Protein AF-A0A957NJG5-F1 (afdb_monomer_lite)

Sequence (123 aa):
MSKPHLAGGIPVSATLDVLPSHPTVEDAITIVVGGIWSDSCVPYELATNRTEEMVLLSLITPPADVVCSQAYTPWSLKAELGKLSTGVYLIKVQGGLTMSKTLTVSTHLIYLPTVSNERSITE

Structure (mmCIF, N/CA/C/O backbone):
data_AF-A0A957NJG5-F1
#
_entry.id   AF-A0A957NJG5-F1
#
loop_
_atom_site.group_PDB
_atom_site.id
_atom_site.type_symbol
_atom_site.label_atom_id
_atom_site.label_alt_id
_atom_site.label_comp_id
_atom_site.label_asym_id
_atom_site.label_entity_id
_atom_site.label_seq_id
_atom_site.pdbx_PDB_ins_code
_atom_site.Cartn_x
_atom_site.Cartn_y
_atom_site.Cartn_z
_atom_site.occupancy
_atom_site.B_iso_or_equiv
_atom_site.auth_seq_id
_atom_site.auth_comp_id
_atom_site.auth_asym_id
_atom_site.auth_atom_id
_atom_site.pdbx_PDB_model_num
ATOM 1 N N . MET A 1 1 ? 28.455 1.069 -24.715 1.00 35.38 1 MET A N 1
ATOM 2 C CA . MET A 1 1 ? 28.557 0.624 -23.308 1.00 35.38 1 MET A CA 1
ATOM 3 C C . MET A 1 1 ? 27.299 1.082 -22.591 1.00 35.38 1 MET A C 1
ATOM 5 O O . MET A 1 1 ? 27.179 2.263 -22.294 1.00 35.38 1 MET A O 1
ATOM 9 N N . SER A 1 2 ? 26.321 0.192 -22.427 1.00 41.25 2 SER A N 1
ATOM 10 C CA . SER A 1 2 ? 25.051 0.518 -21.770 1.00 41.25 2 SER A CA 1
ATOM 11 C C . SER A 1 2 ? 25.259 0.486 -20.261 1.00 41.25 2 SER A C 1
ATOM 13 O O . SER A 1 2 ? 25.716 -0.515 -19.716 1.00 41.25 2 SER A O 1
ATOM 15 N N . LYS A 1 3 ? 24.996 1.613 -19.601 1.00 45.44 3 LYS A N 1
ATOM 16 C CA . LYS A 1 3 ? 25.085 1.759 -18.147 1.00 45.44 3 LYS A CA 1
ATOM 17 C C . LYS A 1 3 ? 24.103 0.760 -17.508 1.00 45.44 3 LYS A C 1
ATOM 19 O O . LYS A 1 3 ? 22.949 0.755 -17.941 1.00 45.44 3 LYS A O 1
ATOM 24 N N . PRO A 1 4 ? 24.514 -0.083 -16.544 1.00 44.06 4 PRO A N 1
ATOM 25 C CA . PRO A 1 4 ? 23.569 -0.953 -15.856 1.00 44.06 4 PRO A CA 1
ATOM 26 C C . PRO A 1 4 ? 22.543 -0.055 -15.160 1.00 44.06 4 PRO A C 1
ATOM 28 O O . PRO A 1 4 ? 22.906 0.832 -14.384 1.00 44.06 4 PRO A O 1
ATOM 31 N N . HIS A 1 5 ? 21.277 -0.209 -15.539 1.00 45.91 5 HIS A N 1
ATOM 32 C CA . HIS A 1 5 ? 20.169 0.474 -14.892 1.00 45.91 5 HIS A CA 1
ATOM 33 C C . HIS A 1 5 ? 20.073 -0.105 -13.479 1.00 45.91 5 HIS A C 1
ATOM 35 O O . HIS A 1 5 ? 19.933 -1.312 -13.316 1.00 45.91 5 HIS A O 1
ATOM 41 N N . LEU A 1 6 ? 20.250 0.738 -12.464 1.00 46.44 6 LEU A N 1
ATOM 42 C CA . LEU A 1 6 ? 20.046 0.355 -11.070 1.00 46.44 6 LEU A CA 1
ATOM 43 C C . LEU A 1 6 ? 18.583 -0.093 -10.939 1.00 46.44 6 LEU A C 1
ATOM 45 O O . LEU A 1 6 ? 17.702 0.701 -11.256 1.00 46.44 6 LEU A O 1
ATOM 49 N N . ALA A 1 7 ? 18.317 -1.345 -10.551 1.00 51.59 7 ALA A N 1
ATOM 50 C CA . ALA A 1 7 ? 16.933 -1.783 -10.367 1.00 51.59 7 ALA A CA 1
ATOM 51 C C . ALA A 1 7 ? 16.248 -1.083 -9.195 1.00 51.59 7 ALA A C 1
ATOM 53 O O . ALA A 1 7 ? 16.877 -0.501 -8.307 1.00 51.59 7 ALA A O 1
ATOM 54 N N . GLY A 1 8 ? 14.924 -1.191 -9.238 1.00 57.81 8 GLY A N 1
ATOM 55 C CA . GLY A 1 8 ? 13.992 -0.196 -8.746 1.00 57.81 8 GLY A CA 1
ATOM 56 C C . GLY A 1 8 ? 13.512 0.579 -9.962 1.00 57.81 8 GLY A C 1
ATOM 57 O O . GLY A 1 8 ? 14.019 1.661 -10.234 1.00 57.81 8 GLY A O 1
ATOM 58 N N . GLY A 1 9 ? 12.613 -0.023 -10.745 1.00 67.25 9 GLY A N 1
ATOM 59 C CA . GLY A 1 9 ? 12.054 0.644 -11.913 1.00 67.25 9 GLY A CA 1
ATOM 60 C C . GLY A 1 9 ? 11.518 2.030 -11.561 1.00 67.25 9 GLY A C 1
ATOM 61 O O . GLY A 1 9 ? 11.098 2.297 -10.430 1.00 67.25 9 GLY A O 1
ATOM 62 N N . ILE A 1 10 ? 11.634 2.960 -12.502 1.00 80.50 10 ILE A N 1
ATOM 63 C CA . ILE A 1 10 ? 11.453 4.376 -12.173 1.00 80.50 10 ILE A CA 1
ATOM 64 C C . ILE A 1 10 ? 9.952 4.697 -12.178 1.00 80.50 10 ILE A C 1
ATOM 66 O O . ILE A 1 10 ? 9.304 4.581 -13.225 1.00 80.50 10 ILE A O 1
ATOM 70 N N . PRO A 1 11 ? 9.369 5.123 -11.042 1.00 86.62 11 PRO A N 1
ATOM 71 C CA . PRO A 1 11 ? 7.960 5.479 -10.980 1.00 86.62 11 PRO A CA 1
ATOM 72 C C . PRO A 1 11 ? 7.682 6.746 -11.790 1.00 86.62 11 PRO A C 1
ATOM 74 O O . PRO A 1 11 ? 8.330 7.775 -11.615 1.00 86.62 11 PRO A O 1
ATOM 77 N N . VAL A 1 12 ? 6.673 6.676 -12.654 1.00 92.81 12 VAL A N 1
ATOM 78 C CA . VAL A 1 12 ? 6.184 7.801 -13.468 1.00 92.81 12 VAL A CA 1
ATOM 79 C C . VAL A 1 12 ? 4.949 8.410 -12.820 1.00 92.81 12 VAL A C 1
ATOM 81 O O . VAL A 1 12 ? 4.810 9.626 -12.727 1.00 92.81 12 VAL A O 1
ATOM 84 N N . SER A 1 13 ? 4.045 7.551 -12.355 1.00 93.56 13 SER A N 1
ATOM 85 C CA . SER A 1 13 ? 2.868 7.930 -11.579 1.00 93.56 13 SER A CA 1
ATOM 86 C C . SER A 1 13 ? 2.549 6.841 -10.567 1.00 93.56 13 SER A C 1
ATOM 88 O O . SER A 1 13 ? 2.917 5.678 -10.761 1.00 93.56 13 SER A O 1
ATOM 90 N N . ALA A 1 14 ? 1.871 7.222 -9.489 1.00 94.00 14 ALA A N 1
ATOM 91 C CA . ALA A 1 14 ? 1.427 6.295 -8.467 1.00 94.00 14 ALA A CA 1
ATOM 92 C C . ALA A 1 14 ? 0.131 6.767 -7.803 1.00 94.00 14 ALA A C 1
ATOM 94 O O . ALA A 1 14 ? -0.175 7.959 -7.759 1.00 94.00 14 ALA A O 1
ATOM 95 N N . THR A 1 15 ? -0.625 5.803 -7.298 1.00 96.31 15 THR A N 1
ATOM 96 C CA . THR A 1 15 ? -1.943 5.941 -6.681 1.00 96.31 15 THR A CA 1
ATOM 97 C C . THR A 1 15 ? -1.975 5.114 -5.402 1.00 96.31 15 THR A C 1
ATOM 99 O O . THR A 1 15 ? -1.337 4.061 -5.318 1.00 96.31 15 THR A O 1
ATOM 102 N N . LEU A 1 16 ? -2.682 5.626 -4.396 1.00 96.44 16 LEU A N 1
ATOM 103 C CA . LEU A 1 16 ? -2.858 4.991 -3.094 1.00 96.44 16 LEU A CA 1
ATOM 104 C C . LEU A 1 16 ? -4.319 5.135 -2.667 1.00 96.44 16 LEU A C 1
ATOM 106 O O . LEU A 1 16 ? -4.761 6.200 -2.210 1.00 96.44 16 LEU A O 1
ATOM 110 N N . ASP A 1 17 ? -5.048 4.036 -2.784 1.00 96.69 17 ASP A N 1
ATOM 111 C CA . ASP A 1 17 ? -6.467 3.951 -2.477 1.00 96.69 17 ASP A CA 1
ATOM 112 C C . ASP A 1 17 ? -6.722 3.058 -1.271 1.00 96.69 17 ASP A C 1
ATOM 114 O O . ASP A 1 17 ? -5.989 2.110 -0.996 1.00 96.69 17 ASP A O 1
ATOM 118 N N . VAL A 1 18 ? -7.768 3.407 -0.526 1.00 95.75 18 VAL A N 1
ATOM 119 C CA . VAL A 1 18 ? -8.203 2.684 0.669 1.00 95.75 18 VAL A CA 1
ATOM 120 C C . VAL A 1 18 ? -9.656 2.308 0.466 1.00 95.75 18 VAL A C 1
ATOM 122 O O . VAL A 1 18 ? -10.460 3.162 0.086 1.00 95.75 18 VAL A O 1
ATOM 125 N N . LEU A 1 19 ? -9.970 1.038 0.690 1.00 95.94 19 LEU A N 1
ATOM 126 C CA . LEU A 1 19 ? -11.301 0.475 0.537 1.00 95.94 19 LEU A CA 1
ATOM 127 C C . LE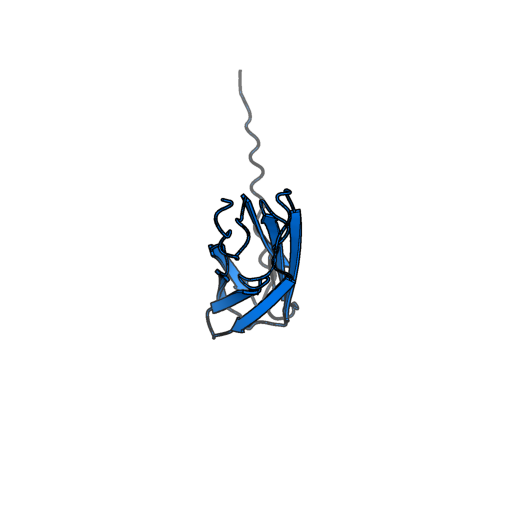U A 1 19 ? -11.747 -0.144 1.873 1.00 95.94 19 LEU A C 1
ATOM 129 O O . LEU A 1 19 ? -11.003 -0.959 2.413 1.00 95.94 19 LEU A O 1
ATOM 133 N N . PRO A 1 20 ? -12.934 0.213 2.395 1.00 94.38 20 PRO A N 1
ATOM 134 C CA . PRO A 1 20 ? -13.775 1.322 1.931 1.00 94.38 20 PRO A CA 1
ATOM 135 C C . PRO A 1 20 ? -13.092 2.687 2.155 1.00 94.38 20 PRO A C 1
ATOM 137 O O . PRO A 1 20 ? -12.164 2.809 2.952 1.00 94.38 20 PRO A O 1
ATOM 140 N N . SER A 1 21 ? -13.549 3.730 1.453 1.00 91.25 21 SER A N 1
ATOM 141 C CA . SER A 1 21 ? -12.960 5.080 1.543 1.00 91.25 21 SER A CA 1
ATOM 142 C C . SER A 1 21 ? -13.139 5.735 2.918 1.00 91.25 21 SER A C 1
ATOM 144 O O . SER A 1 21 ? -12.349 6.600 3.297 1.00 91.25 21 SER A O 1
ATOM 146 N N . HIS A 1 22 ? -14.162 5.309 3.662 1.00 91.56 22 HIS A N 1
ATOM 147 C CA . HIS A 1 22 ? -14.472 5.744 5.024 1.00 91.56 22 HIS A CA 1
ATOM 148 C C . HIS A 1 22 ? -14.711 4.518 5.914 1.00 91.56 22 HIS A C 1
ATOM 150 O O . HIS A 1 22 ? -15.865 4.186 6.187 1.00 91.56 22 HIS A O 1
ATOM 156 N N . PRO A 1 23 ? -13.649 3.803 6.321 1.00 93.50 23 PRO A N 1
ATOM 157 C CA . PRO A 1 23 ? -13.808 2.572 7.069 1.00 93.50 23 PRO A CA 1
ATOM 158 C C . PRO A 1 23 ? -14.248 2.817 8.504 1.00 93.50 23 PRO A C 1
ATOM 160 O O . PRO A 1 23 ? -13.804 3.737 9.205 1.00 93.50 23 PRO A O 1
ATOM 163 N N . THR A 1 24 ? -15.103 1.913 8.944 1.00 94.62 24 THR A N 1
ATOM 164 C CA . THR A 1 24 ? -15.475 1.728 10.330 1.00 94.62 24 THR A CA 1
ATOM 165 C C . THR A 1 24 ? -14.666 0.597 10.960 1.00 94.62 24 THR A C 1
ATOM 167 O O . THR A 1 24 ? -13.982 -0.163 10.275 1.00 94.62 24 THR A O 1
ATOM 170 N N . VAL A 1 25 ? -14.757 0.458 12.281 1.00 94.81 25 VAL A N 1
ATOM 171 C CA . VAL A 1 25 ? -14.133 -0.653 13.024 1.00 94.81 25 VAL A CA 1
ATOM 172 C C . VAL A 1 25 ? -14.641 -2.035 12.597 1.00 94.81 25 VAL A C 1
ATOM 174 O O . VAL A 1 25 ? -13.976 -3.037 12.858 1.00 94.81 25 VAL A O 1
ATOM 177 N N . GLU A 1 26 ? -15.795 -2.104 11.927 1.00 94.56 26 GLU A N 1
ATOM 178 C CA . GLU A 1 26 ? -16.356 -3.355 11.419 1.00 94.56 26 GLU A CA 1
ATOM 179 C C . GLU A 1 26 ? -15.909 -3.701 10.000 1.00 94.56 26 GLU A C 1
ATOM 181 O O . GLU A 1 26 ? -16.075 -4.848 9.576 1.00 94.56 26 GLU A O 1
ATOM 186 N N . ASP A 1 27 ? -15.304 -2.751 9.289 1.00 95.44 27 ASP A N 1
ATOM 187 C CA . ASP A 1 27 ? -14.895 -2.939 7.906 1.00 95.44 27 ASP A CA 1
ATOM 188 C C . ASP A 1 27 ? -13.531 -3.626 7.818 1.00 95.44 27 ASP A C 1
ATOM 190 O O . ASP A 1 27 ? -12.570 -3.273 8.506 1.00 95.44 27 ASP A O 1
ATOM 194 N N . ALA A 1 28 ? -13.431 -4.610 6.924 1.00 96.00 28 ALA A N 1
ATOM 195 C CA . ALA A 1 28 ? -12.136 -5.097 6.474 1.00 96.00 28 ALA A CA 1
ATOM 196 C C . ALA A 1 28 ? -11.544 -4.066 5.507 1.00 96.00 28 ALA A C 1
ATOM 198 O O . ALA A 1 28 ? -12.170 -3.716 4.507 1.00 96.00 28 ALA A O 1
ATOM 199 N N . ILE A 1 29 ? -10.351 -3.571 5.829 1.00 96.12 29 ILE A N 1
ATOM 200 C CA . ILE A 1 29 ? -9.686 -2.522 5.067 1.00 96.12 29 ILE A CA 1
ATOM 201 C C . ILE A 1 29 ? -8.710 -3.150 4.078 1.00 96.12 29 ILE A C 1
ATOM 203 O O . ILE A 1 29 ? -7.798 -3.882 4.472 1.00 96.12 29 ILE A O 1
ATOM 207 N N . THR A 1 30 ? -8.856 -2.795 2.808 1.00 97.19 30 THR A N 1
ATOM 208 C CA . THR A 1 30 ? -7.929 -3.145 1.732 1.00 97.19 30 THR A CA 1
ATOM 209 C C . THR A 1 30 ? -7.237 -1.882 1.240 1.00 97.19 30 THR A C 1
ATOM 211 O O . THR A 1 30 ? -7.882 -0.867 0.967 1.00 97.19 30 THR A O 1
ATOM 214 N N . ILE A 1 31 ? -5.919 -1.939 1.080 1.00 97.00 31 ILE A N 1
ATOM 215 C CA . ILE A 1 31 ? -5.149 -0.900 0.399 1.00 97.00 31 ILE A CA 1
ATOM 216 C C . ILE A 1 31 ? -4.873 -1.346 -1.026 1.00 97.00 31 ILE A C 1
ATOM 218 O O . ILE A 1 31 ? -4.462 -2.484 -1.255 1.00 97.00 31 ILE A O 1
ATOM 222 N N . VAL A 1 32 ? -5.053 -0.437 -1.976 1.00 97.44 32 VAL A N 1
ATOM 223 C CA . VAL A 1 32 ? -4.658 -0.632 -3.368 1.00 97.44 32 VAL A CA 1
ATOM 224 C C . VAL A 1 32 ? -3.577 0.386 -3.695 1.00 97.44 32 VAL A C 1
ATOM 226 O O . VAL A 1 32 ? -3.781 1.591 -3.551 1.00 97.44 32 VAL A O 1
ATOM 229 N N . VAL A 1 33 ? -2.418 -0.103 -4.122 1.00 96.94 33 VAL A N 1
ATOM 230 C CA . VAL A 1 33 ? -1.318 0.733 -4.605 1.00 96.94 33 VAL A CA 1
ATOM 231 C C . VAL A 1 33 ? -1.077 0.376 -6.058 1.00 96.94 33 VAL A C 1
ATOM 233 O O . VAL A 1 33 ? -0.983 -0.800 -6.402 1.00 96.94 33 VAL A O 1
ATOM 236 N N . GLY A 1 34 ? -0.984 1.368 -6.925 1.00 96.31 34 GLY A N 1
ATOM 237 C CA . GLY A 1 34 ? -0.737 1.123 -8.340 1.00 96.31 34 GLY A CA 1
ATOM 2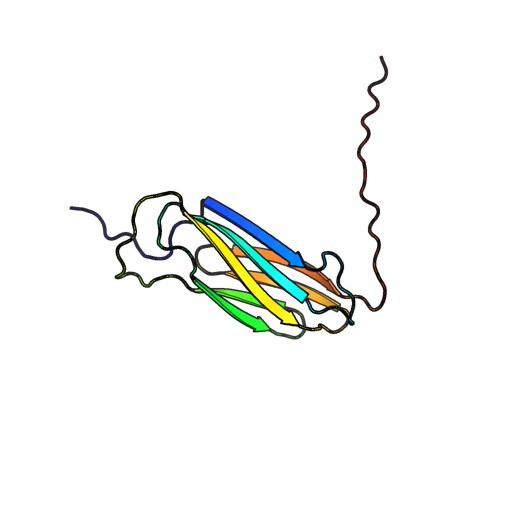38 C C . GLY A 1 34 ? -0.192 2.344 -9.040 1.00 96.31 34 GLY A C 1
ATOM 239 O O . GLY A 1 34 ? -0.043 3.402 -8.431 1.00 96.31 34 GLY A O 1
ATOM 240 N N . GLY A 1 35 ? 0.096 2.218 -10.324 1.00 95.62 35 GLY A N 1
ATOM 241 C CA . GLY A 1 35 ? 0.642 3.317 -11.102 1.00 95.62 35 GLY A CA 1
ATOM 242 C C . GLY A 1 35 ? 1.273 2.852 -12.398 1.00 95.62 35 GLY A C 1
ATOM 243 O O . GLY A 1 35 ? 0.911 1.812 -12.945 1.00 95.62 35 GLY A O 1
ATOM 244 N N . ILE A 1 36 ? 2.228 3.643 -12.882 1.00 95.75 36 ILE A N 1
ATOM 245 C CA . ILE A 1 36 ? 2.983 3.374 -14.107 1.00 95.75 36 ILE A CA 1
ATOM 246 C C . ILE A 1 36 ? 4.463 3.566 -13.806 1.00 95.75 36 ILE A C 1
ATOM 248 O O . ILE A 1 36 ? 4.843 4.599 -13.247 1.00 95.75 36 ILE A O 1
ATOM 252 N N . TRP A 1 37 ? 5.295 2.596 -14.179 1.00 94.38 37 TRP A N 1
ATOM 253 C CA . TRP A 1 37 ? 6.758 2.725 -14.183 1.00 94.38 37 TRP A CA 1
ATOM 254 C C . TRP A 1 37 ? 7.272 2.888 -15.608 1.00 94.38 37 TRP A C 1
ATOM 256 O O . TRP A 1 37 ? 6.580 2.519 -16.553 1.00 94.38 37 TRP A O 1
ATOM 266 N N . SER A 1 38 ? 8.461 3.464 -15.786 1.00 92.38 38 SER A N 1
ATOM 267 C CA . SER A 1 38 ? 9.057 3.673 -17.118 1.00 92.38 38 SER A CA 1
ATOM 268 C C . SER A 1 38 ? 9.664 2.411 -17.740 1.00 92.38 38 SER A C 1
ATOM 270 O O . SER A 1 38 ? 10.183 2.458 -18.854 1.00 92.38 38 SER A O 1
ATOM 272 N N . ASP A 1 39 ? 9.638 1.302 -17.010 1.00 91.88 39 ASP A N 1
ATOM 273 C CA . ASP A 1 39 ? 10.210 0.017 -17.389 1.00 91.88 39 ASP A CA 1
ATOM 274 C C . ASP A 1 39 ? 9.372 -1.140 -16.819 1.00 91.88 39 ASP A C 1
ATOM 276 O O . ASP A 1 39 ? 8.413 -0.933 -16.072 1.00 91.88 39 ASP A O 1
ATOM 280 N N . SER A 1 40 ? 9.737 -2.371 -17.184 1.00 91.19 40 SER A N 1
ATOM 281 C CA . SER A 1 40 ? 9.040 -3.583 -16.739 1.00 91.19 40 SER A CA 1
ATOM 282 C C . SER A 1 40 ? 9.443 -4.083 -15.351 1.00 91.19 40 SER A C 1
ATOM 284 O O . SER A 1 40 ? 8.934 -5.119 -14.930 1.00 91.19 40 SER A O 1
ATOM 286 N N . CYS A 1 41 ? 10.344 -3.407 -14.632 1.00 91.56 41 CYS A N 1
ATOM 287 C CA . CYS A 1 41 ? 10.796 -3.818 -13.297 1.00 91.56 41 CYS A CA 1
ATOM 288 C C . CYS A 1 41 ? 9.760 -3.477 -12.214 1.00 91.56 41 CYS A C 1
ATOM 290 O O . CYS A 1 41 ? 10.138 -3.151 -11.098 1.00 91.56 41 CYS A O 1
ATOM 292 N N . VAL A 1 42 ? 8.463 -3.528 -12.524 1.00 93.25 42 VAL A N 1
ATOM 293 C CA . VAL A 1 42 ? 7.378 -3.104 -11.629 1.00 93.25 42 VAL A CA 1
ATOM 294 C C . VAL A 1 42 ? 7.359 -3.867 -10.300 1.00 93.25 42 VAL A C 1
ATOM 296 O O . VAL A 1 42 ? 7.830 -5.008 -10.237 1.00 93.25 42 VAL A O 1
ATOM 299 N N . PRO A 1 43 ? 6.789 -3.281 -9.231 1.00 93.94 43 PRO A N 1
ATOM 300 C CA . PRO A 1 43 ? 6.571 -3.996 -7.986 1.00 93.94 43 PRO A CA 1
ATOM 301 C C . PRO A 1 43 ? 5.704 -5.233 -8.217 1.00 93.94 43 PRO A C 1
ATOM 303 O O . PRO A 1 43 ? 4.684 -5.156 -8.905 1.00 93.94 43 PRO A O 1
ATOM 306 N N . TYR A 1 44 ? 6.083 -6.352 -7.607 1.00 93.38 44 TYR A N 1
ATOM 307 C CA . TYR A 1 44 ? 5.325 -7.606 -7.682 1.00 93.38 44 TYR A CA 1
ATOM 308 C C . TYR A 1 44 ? 4.717 -8.023 -6.339 1.00 93.38 44 TYR A C 1
ATOM 310 O O . TYR A 1 44 ? 3.834 -8.876 -6.310 1.00 93.38 44 TYR A O 1
ATOM 318 N N . GLU A 1 45 ? 5.153 -7.418 -5.233 1.00 94.38 45 GLU A N 1
ATOM 319 C CA . GLU A 1 45 ? 4.657 -7.728 -3.894 1.00 94.38 45 GLU A CA 1
ATOM 320 C C . GLU A 1 45 ? 4.629 -6.478 -2.998 1.00 94.38 45 GLU A C 1
ATOM 322 O O . GLU A 1 45 ? 5.417 -5.542 -3.166 1.00 94.38 45 GLU A O 1
ATOM 327 N N . LEU A 1 46 ? 3.687 -6.467 -2.050 1.00 94.88 46 LEU A N 1
ATOM 328 C CA . LEU A 1 46 ? 3.558 -5.469 -0.992 1.00 94.88 46 LEU A CA 1
ATOM 329 C C . LEU A 1 46 ? 3.831 -6.123 0.365 1.00 94.88 46 LEU A C 1
ATOM 331 O O . LEU A 1 46 ? 2.971 -6.810 0.917 1.00 94.88 46 LEU A O 1
ATOM 335 N N . ALA A 1 47 ? 4.997 -5.849 0.943 1.00 94.94 47 ALA A N 1
ATOM 336 C CA . ALA A 1 47 ? 5.276 -6.230 2.320 1.00 94.94 47 ALA A CA 1
ATOM 337 C C . ALA A 1 47 ? 4.621 -5.224 3.275 1.00 94.94 47 ALA A C 1
ATOM 339 O O . ALA A 1 47 ? 4.849 -4.016 3.174 1.00 94.94 47 ALA A O 1
ATOM 340 N N . THR A 1 48 ? 3.818 -5.717 4.216 1.00 95.38 48 THR A N 1
ATOM 341 C CA . THR A 1 48 ? 3.077 -4.874 5.163 1.00 95.38 48 THR A CA 1
ATOM 342 C C . THR A 1 48 ? 3.670 -4.988 6.560 1.00 95.38 48 THR A C 1
ATOM 344 O O . THR A 1 48 ? 3.850 -6.088 7.077 1.00 95.38 48 THR A O 1
ATOM 347 N N . ASN A 1 49 ? 3.939 -3.849 7.192 1.00 94.31 49 ASN A N 1
ATOM 348 C CA . ASN A 1 49 ? 4.326 -3.758 8.595 1.00 94.31 49 ASN A CA 1
ATOM 349 C C . ASN A 1 49 ? 3.426 -2.738 9.298 1.00 94.31 49 ASN A C 1
ATOM 351 O O . ASN A 1 49 ? 3.200 -1.644 8.784 1.00 94.31 49 ASN A O 1
ATOM 355 N N . ARG A 1 50 ? 2.884 -3.098 10.458 1.00 91.25 50 ARG A N 1
ATOM 356 C CA . ARG A 1 50 ? 1.867 -2.316 11.161 1.00 91.25 50 ARG A CA 1
ATOM 357 C C . ARG A 1 50 ? 2.321 -1.996 12.580 1.00 91.25 50 ARG A C 1
ATOM 359 O O . ARG A 1 50 ? 2.757 -2.880 13.311 1.00 91.25 50 ARG A O 1
ATOM 366 N N . THR A 1 51 ? 2.132 -0.743 12.970 1.00 89.19 51 THR A N 1
ATOM 367 C CA . THR A 1 51 ? 2.210 -0.262 14.353 1.00 89.19 51 THR A CA 1
ATOM 368 C C . THR A 1 51 ? 0.843 0.279 14.791 1.00 89.19 51 THR A C 1
ATOM 370 O O . THR A 1 51 ? -0.140 0.181 14.050 1.00 89.19 51 THR A O 1
ATOM 373 N N . GLU A 1 52 ? 0.749 0.825 16.005 1.00 85.56 52 GLU A N 1
ATOM 374 C CA . GLU A 1 52 ? -0.508 1.372 16.538 1.00 85.56 52 GLU A CA 1
ATOM 375 C C . GLU A 1 52 ? -1.037 2.575 15.742 1.00 85.56 52 GLU A C 1
ATOM 377 O O . GLU A 1 52 ? -2.248 2.733 15.634 1.00 85.56 52 GLU A O 1
ATOM 382 N N . GLU A 1 53 ? -0.155 3.371 15.128 1.00 91.19 53 GLU A N 1
ATOM 383 C CA . GLU A 1 53 ? -0.510 4.624 14.435 1.00 91.19 53 GLU A CA 1
ATOM 384 C C . GLU A 1 53 ? -0.054 4.659 12.965 1.00 91.19 53 GLU A C 1
ATOM 386 O O . GLU A 1 53 ? -0.356 5.600 12.228 1.00 91.19 53 GLU A O 1
ATOM 391 N N . MET A 1 54 ? 0.688 3.648 12.502 1.00 95.44 54 MET A N 1
ATOM 392 C CA . 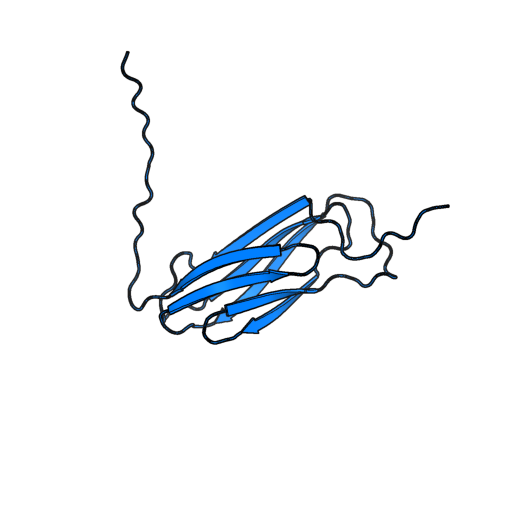MET A 1 54 ? 1.257 3.619 11.154 1.00 95.44 54 MET A CA 1
ATOM 393 C C . MET A 1 54 ? 1.079 2.255 10.496 1.00 95.44 54 MET A C 1
ATOM 395 O O . MET A 1 54 ? 1.267 1.207 11.112 1.00 95.44 54 MET A O 1
ATOM 399 N N . VAL A 1 55 ? 0.790 2.278 9.199 1.00 96.19 55 VAL A N 1
ATOM 400 C CA . VAL A 1 55 ? 0.890 1.105 8.331 1.00 96.19 55 VAL A CA 1
ATOM 401 C C . VAL A 1 55 ? 1.926 1.407 7.261 1.00 96.19 55 VAL A C 1
ATOM 403 O O . VAL A 1 55 ? 1.740 2.294 6.429 1.00 96.19 55 VAL A O 1
ATOM 406 N N . LEU A 1 56 ? 3.034 0.677 7.300 1.00 96.81 56 LEU A N 1
ATOM 407 C CA . LEU A 1 56 ? 4.111 0.760 6.331 1.00 96.81 56 LEU A CA 1
ATOM 408 C C . LEU A 1 56 ? 3.938 -0.327 5.269 1.00 96.81 56 LEU A C 1
ATOM 410 O O . LEU A 1 56 ? 3.958 -1.519 5.567 1.00 96.81 56 LEU A O 1
ATOM 414 N N . LEU A 1 57 ? 3.821 0.104 4.021 1.00 96.62 57 LEU A N 1
ATOM 415 C CA . LEU A 1 57 ? 3.730 -0.724 2.830 1.00 96.62 57 LEU A CA 1
ATOM 416 C C . LEU A 1 57 ? 5.037 -0.592 2.047 1.00 96.62 57 LEU A C 1
ATOM 418 O O . LEU A 1 57 ? 5.382 0.489 1.570 1.00 96.62 57 LEU A O 1
ATOM 422 N N . SER A 1 58 ? 5.789 -1.680 1.936 1.00 95.69 58 SER A N 1
ATOM 423 C CA . SER A 1 58 ? 7.043 -1.715 1.184 1.00 95.69 58 SER A CA 1
ATOM 424 C C . SER A 1 58 ? 6.827 -2.444 -0.135 1.00 95.69 58 SER A C 1
ATOM 426 O O . SER A 1 58 ? 6.472 -3.620 -0.149 1.00 95.69 58 SER A O 1
ATOM 428 N N . LEU A 1 59 ? 7.030 -1.726 -1.235 1.00 94.19 59 LEU A N 1
ATOM 429 C CA . LEU A 1 59 ? 7.020 -2.265 -2.586 1.00 94.19 59 LEU A CA 1
ATOM 430 C C . LEU A 1 59 ? 8.273 -3.108 -2.789 1.00 94.19 59 LEU A C 1
ATOM 432 O O . LEU A 1 59 ? 9.395 -2.614 -2.648 1.00 94.19 59 LEU A O 1
ATOM 436 N N . ILE A 1 60 ? 8.064 -4.374 -3.127 1.00 92.94 60 ILE A N 1
ATOM 437 C CA . ILE A 1 60 ? 9.133 -5.298 -3.478 1.00 92.94 60 ILE A CA 1
ATOM 438 C C . ILE A 1 60 ? 9.220 -5.365 -4.998 1.00 92.94 60 ILE A C 1
ATOM 440 O O . ILE A 1 60 ? 8.232 -5.618 -5.691 1.00 92.94 60 ILE A O 1
ATOM 444 N N . THR A 1 61 ? 10.419 -5.110 -5.505 1.00 90.62 61 THR A N 1
ATOM 445 C CA . THR A 1 61 ? 10.724 -5.009 -6.932 1.00 90.62 61 THR A CA 1
ATOM 446 C C . THR A 1 61 ? 11.743 -6.070 -7.315 1.00 90.62 61 THR A C 1
ATOM 448 O O . THR A 1 61 ? 12.435 -6.601 -6.437 1.00 90.62 61 THR A O 1
ATOM 451 N N . PRO A 1 62 ? 11.888 -6.388 -8.610 1.00 89.81 62 PRO A N 1
ATOM 452 C CA . PRO A 1 62 ? 12.971 -7.244 -9.062 1.00 89.81 62 PRO A CA 1
ATOM 453 C C . PRO A 1 62 ? 14.340 -6.688 -8.630 1.00 89.81 62 PRO A C 1
ATOM 455 O O . PRO A 1 62 ? 14.502 -5.465 -8.526 1.00 89.81 62 PRO A O 1
ATOM 458 N N . PRO A 1 63 ? 15.316 -7.567 -8.350 1.00 83.88 63 PRO A N 1
ATOM 459 C CA . PRO A 1 63 ? 16.658 -7.159 -7.956 1.00 83.88 63 PRO A CA 1
ATOM 460 C C . PRO A 1 63 ? 17.446 -6.521 -9.116 1.00 83.88 63 PRO A C 1
ATOM 462 O O . PRO A 1 63 ? 17.063 -6.604 -10.281 1.00 83.88 63 PRO A O 1
ATOM 465 N N . ALA A 1 64 ? 18.565 -5.867 -8.772 1.00 79.25 64 ALA A N 1
ATOM 466 C CA . ALA A 1 64 ? 19.431 -5.082 -9.673 1.00 79.25 64 ALA A CA 1
ATOM 467 C C . ALA A 1 64 ? 19.995 -5.833 -10.879 1.00 79.25 64 ALA A C 1
ATOM 469 O O . ALA A 1 64 ? 20.347 -5.210 -11.879 1.00 79.25 64 ALA A O 1
ATOM 470 N N . ASP A 1 65 ? 20.093 -7.148 -10.783 1.00 82.12 65 ASP A N 1
ATOM 471 C CA . ASP A 1 65 ? 20.616 -8.038 -11.810 1.00 82.12 65 ASP A CA 1
ATOM 472 C C . ASP A 1 65 ? 19.556 -8.485 -12.831 1.00 82.12 65 ASP A C 1
ATOM 474 O O . ASP A 1 65 ? 19.908 -9.073 -13.857 1.00 82.12 65 ASP A O 1
ATOM 478 N N . VAL A 1 66 ? 18.275 -8.169 -12.611 1.00 86.12 66 VAL A N 1
ATOM 479 C CA . VAL A 1 66 ? 17.210 -8.450 -13.580 1.00 86.12 66 VAL A CA 1
ATOM 480 C C . VAL A 1 66 ? 17.194 -7.386 -14.676 1.00 86.12 66 VAL A C 1
ATOM 482 O O . VAL A 1 66 ? 17.069 -6.189 -14.426 1.00 86.12 66 VAL A O 1
ATOM 485 N N . VAL A 1 67 ? 17.282 -7.836 -15.929 1.00 87.12 67 VAL A N 1
ATOM 486 C CA . VAL A 1 67 ? 17.153 -6.965 -17.101 1.00 87.12 67 VAL A CA 1
ATOM 487 C C . VAL A 1 67 ? 15.681 -6.648 -17.343 1.00 87.12 67 VAL A C 1
ATOM 489 O O . VAL A 1 67 ? 14.878 -7.549 -17.579 1.00 87.12 67 VAL A O 1
ATOM 492 N N . CYS A 1 68 ? 15.347 -5.360 -17.353 1.00 88.50 68 CYS A N 1
ATOM 493 C CA . CYS A 1 68 ? 13.996 -4.875 -17.611 1.00 88.50 68 CYS A CA 1
ATOM 494 C C . CYS A 1 68 ? 13.875 -4.180 -18.965 1.00 88.50 68 CYS A C 1
ATOM 496 O O . CYS A 1 68 ? 14.801 -3.515 -19.439 1.00 88.50 68 CYS A O 1
ATOM 498 N N . SER A 1 69 ? 12.720 -4.351 -19.606 1.00 90.38 69 SER A N 1
ATOM 499 C CA . SER A 1 69 ? 12.417 -3.679 -20.865 1.00 90.38 69 SER A CA 1
ATOM 500 C C . SER A 1 69 ? 12.118 -2.205 -20.616 1.00 90.38 69 SER A C 1
ATOM 502 O O . SER A 1 69 ? 11.454 -1.870 -19.636 1.00 90.38 69 SER A O 1
ATOM 504 N N . GLN A 1 70 ? 12.551 -1.337 -21.528 1.00 88.94 70 GLN A N 1
ATOM 505 C CA . GLN A 1 70 ? 12.251 0.096 -21.491 1.00 88.94 70 GLN A CA 1
ATOM 506 C C . GLN A 1 70 ? 10.863 0.359 -22.083 1.00 88.94 70 GLN A C 1
ATOM 508 O O . GLN A 1 70 ? 10.729 0.748 -23.243 1.00 88.94 70 GLN A O 1
ATOM 513 N N . ALA A 1 71 ? 9.828 0.083 -21.298 1.00 89.75 71 ALA A N 1
ATOM 514 C CA . ALA A 1 71 ? 8.440 0.285 -21.682 1.00 89.75 71 ALA A CA 1
ATOM 515 C C . ALA A 1 71 ? 7.619 0.745 -20.478 1.00 89.75 71 ALA A C 1
ATOM 517 O O . ALA A 1 71 ? 7.746 0.187 -19.387 1.00 89.75 71 ALA A O 1
ATOM 518 N N . TYR A 1 72 ? 6.742 1.727 -20.698 1.00 94.50 72 TYR A N 1
ATOM 519 C CA . TYR A 1 72 ? 5.800 2.169 -19.677 1.00 94.50 72 TYR A CA 1
ATOM 520 C C . TYR A 1 72 ? 4.903 1.008 -19.255 1.00 94.50 72 TYR A C 1
ATOM 522 O O . TYR A 1 72 ? 4.088 0.533 -20.047 1.00 94.50 72 TYR A O 1
ATOM 530 N N . THR A 1 73 ? 5.060 0.560 -18.013 1.00 95.25 73 THR A N 1
ATOM 531 C CA . THR A 1 73 ? 4.395 -0.641 -17.513 1.00 95.25 73 THR A CA 1
ATOM 532 C C . THR A 1 73 ? 3.447 -0.263 -16.377 1.00 95.25 73 THR A C 1
ATOM 534 O O . THR A 1 73 ? 3.902 0.219 -15.332 1.00 95.25 73 THR A O 1
ATOM 537 N N . PRO A 1 74 ? 2.126 -0.431 -16.566 1.00 96.44 74 PRO A N 1
ATOM 538 C CA . PRO A 1 74 ? 1.167 -0.256 -15.492 1.00 96.44 74 PRO A CA 1
ATOM 539 C C . PRO A 1 74 ? 1.271 -1.407 -14.488 1.00 96.44 74 PRO A C 1
ATOM 541 O O . PRO A 1 74 ? 1.551 -2.548 -14.857 1.00 96.44 74 PRO A O 1
ATOM 544 N N . TRP A 1 75 ? 1.007 -1.118 -13.219 1.00 95.19 75 TRP A N 1
ATOM 545 C CA . TRP A 1 75 ? 1.016 -2.110 -12.146 1.00 95.19 75 TRP A CA 1
ATOM 546 C C . TRP A 1 75 ? -0.029 -1.779 -11.082 1.00 95.19 75 TRP A C 1
ATOM 548 O O . TRP A 1 75 ? -0.438 -0.626 -10.920 1.00 95.19 75 TRP A O 1
ATOM 558 N N . SER A 1 76 ? -0.474 -2.803 -10.356 1.00 97.00 76 SER A N 1
ATOM 559 C CA . SER A 1 76 ? -1.394 -2.663 -9.231 1.00 97.00 76 SER A CA 1
ATOM 560 C C . SER A 1 76 ? -1.239 -3.843 -8.281 1.00 97.00 76 SER A C 1
ATOM 562 O O . SER A 1 76 ? -1.244 -4.996 -8.707 1.00 97.00 76 SER A O 1
ATOM 564 N N . LEU A 1 77 ? -1.107 -3.539 -6.996 1.00 97.44 77 LEU A N 1
ATOM 565 C CA . LEU A 1 77 ? -0.996 -4.496 -5.907 1.00 97.44 77 LEU A CA 1
ATOM 566 C C . LEU A 1 77 ? -2.017 -4.153 -4.823 1.00 97.44 77 LEU A C 1
ATOM 568 O O . LEU A 1 77 ? -2.396 -2.993 -4.636 1.00 97.44 77 LEU A O 1
ATOM 572 N N . LYS A 1 78 ? -2.451 -5.181 -4.095 1.00 97.44 78 LYS A N 1
ATOM 573 C CA . LYS A 1 78 ? -3.400 -5.057 -2.989 1.00 97.44 78 LYS A CA 1
ATOM 574 C C . LYS A 1 78 ? -2.780 -5.584 -1.705 1.00 97.44 78 LYS A C 1
ATOM 576 O O . LYS A 1 78 ? -2.064 -6.581 -1.740 1.00 97.44 78 LYS A O 1
ATOM 581 N N . ALA A 1 79 ? -3.082 -4.929 -0.593 1.00 95.81 79 ALA A N 1
ATOM 582 C CA . ALA A 1 79 ? -2.730 -5.387 0.743 1.00 95.81 79 ALA A CA 1
ATOM 583 C C . ALA A 1 79 ? -3.981 -5.386 1.626 1.00 95.81 79 ALA A C 1
ATOM 585 O O . ALA A 1 79 ? -4.615 -4.348 1.817 1.00 95.81 79 ALA A O 1
ATOM 586 N N . GLU A 1 80 ? -4.329 -6.551 2.166 1.00 96.12 80 GLU A N 1
ATOM 587 C CA . GLU A 1 80 ? -5.434 -6.699 3.111 1.00 96.12 80 GLU A CA 1
ATOM 588 C C . GLU A 1 80 ? -4.936 -6.351 4.519 1.00 96.12 80 GLU A C 1
ATOM 590 O O . GLU A 1 80 ? -4.117 -7.070 5.092 1.00 96.12 80 GLU A O 1
ATOM 595 N N . LEU A 1 81 ? -5.412 -5.239 5.083 1.00 93.56 81 LEU A N 1
ATOM 596 C CA . LEU A 1 81 ? -5.082 -4.826 6.454 1.00 93.56 81 LEU A CA 1
ATOM 597 C C . LEU A 1 81 ? -6.028 -5.437 7.493 1.00 93.56 81 LEU A C 1
ATOM 599 O O . LEU A 1 81 ? -5.714 -5.447 8.686 1.00 93.56 81 LEU A O 1
ATOM 603 N N . GLY A 1 82 ? -7.185 -5.929 7.042 1.00 94.25 82 GLY A N 1
ATOM 604 C CA . GLY A 1 82 ? -8.252 -6.415 7.908 1.00 94.25 82 GLY A CA 1
ATOM 605 C C . GLY A 1 82 ? -8.898 -5.280 8.702 1.00 94.25 82 GLY A C 1
ATOM 606 O O . GLY A 1 82 ? -8.922 -4.132 8.260 1.00 94.25 82 GLY A O 1
ATOM 607 N N . LYS A 1 83 ? -9.450 -5.606 9.872 1.00 94.31 83 LYS A N 1
ATOM 608 C CA . LYS A 1 83 ? -10.090 -4.619 10.750 1.00 94.31 83 LYS A CA 1
ATOM 609 C C . LYS A 1 83 ? -9.045 -3.837 11.549 1.00 94.31 83 LYS A C 1
ATOM 611 O O . LYS A 1 83 ? -8.081 -4.404 12.080 1.00 94.31 83 LYS A O 1
ATOM 616 N N . LEU A 1 84 ? -9.259 -2.532 11.670 1.00 92.88 84 LEU A N 1
ATOM 617 C CA . LEU A 1 84 ? -8.453 -1.636 12.498 1.00 92.88 84 LEU A CA 1
ATOM 618 C C . LEU A 1 84 ? -9.293 -1.114 13.668 1.00 92.88 84 LEU A C 1
ATOM 620 O O . LEU A 1 84 ? -10.506 -0.951 13.553 1.00 92.88 84 LEU A O 1
ATOM 624 N N . SER A 1 85 ? -8.647 -0.844 14.802 1.00 93.19 85 SER A N 1
ATOM 625 C CA . SER A 1 85 ? -9.293 -0.128 15.903 1.00 93.19 85 SER A CA 1
ATOM 626 C C . SER A 1 85 ? -9.596 1.311 15.492 1.00 93.19 85 SER A C 1
ATOM 628 O O . SER A 1 85 ? -8.993 1.845 14.563 1.00 93.19 85 SER A O 1
ATOM 630 N N . THR A 1 86 ? -10.515 1.962 16.204 1.00 94.25 86 THR A N 1
ATOM 631 C CA . THR A 1 86 ? -10.761 3.389 15.989 1.00 94.25 86 THR A CA 1
ATOM 632 C C . THR A 1 86 ? -9.487 4.192 16.217 1.00 94.25 86 THR A C 1
ATOM 634 O O . THR A 1 86 ? -8.779 3.979 17.199 1.00 94.25 86 THR A O 1
ATOM 637 N N . GLY A 1 87 ? -9.216 5.128 15.311 1.00 93.44 87 GLY A N 1
ATOM 638 C CA . GLY A 1 87 ? -8.032 5.966 15.377 1.00 93.44 87 GLY A CA 1
ATOM 639 C C . GLY A 1 87 ? -7.703 6.630 14.048 1.00 93.44 87 GLY A C 1
ATOM 640 O O . GLY A 1 87 ? -8.439 6.522 13.062 1.00 93.44 87 GLY A O 1
ATOM 641 N N . VAL A 1 88 ? -6.576 7.332 14.040 1.00 95.19 88 VAL A N 1
ATOM 642 C CA . VAL A 1 88 ? -5.997 7.940 12.844 1.00 95.19 88 VAL A CA 1
ATOM 643 C C . VAL A 1 88 ? -4.687 7.224 12.552 1.00 95.19 88 VAL A C 1
ATOM 645 O O . VAL A 1 88 ? -3.802 7.180 13.398 1.00 95.19 88 VAL A O 1
ATOM 648 N N . TYR A 1 89 ? -4.577 6.672 11.350 1.00 95.56 89 TYR A N 1
ATOM 649 C CA . TYR A 1 89 ? -3.423 5.918 10.887 1.00 95.56 89 TYR A CA 1
ATOM 650 C C . TYR A 1 89 ? -2.727 6.669 9.760 1.00 95.56 89 TYR A C 1
ATOM 652 O O . TYR A 1 89 ? -3.375 7.152 8.828 1.00 95.56 89 TYR A O 1
ATOM 660 N N . LEU A 1 90 ? -1.398 6.715 9.794 1.00 97.19 90 LEU A N 1
ATOM 661 C CA . LEU A 1 90 ? -0.601 7.131 8.649 1.00 97.19 90 LEU A CA 1
ATOM 662 C C . LEU A 1 90 ? -0.262 5.905 7.797 1.00 97.19 90 LEU A C 1
ATOM 664 O O . LEU A 1 90 ? 0.550 5.066 8.189 1.00 97.19 90 LEU A O 1
ATOM 668 N N . ILE A 1 91 ? -0.863 5.806 6.614 1.00 97.06 91 ILE A N 1
ATOM 669 C CA . ILE A 1 91 ? -0.482 4.810 5.612 1.00 97.06 91 ILE A CA 1
ATOM 670 C C . ILE A 1 91 ? 0.710 5.371 4.847 1.00 97.06 91 ILE A C 1
ATOM 672 O O . ILE A 1 91 ? 0.601 6.440 4.245 1.00 97.06 91 ILE A O 1
ATOM 676 N N . LYS A 1 92 ? 1.848 4.677 4.868 1.00 96.94 92 LYS A N 1
ATOM 677 C CA . LYS A 1 92 ? 3.073 5.081 4.172 1.00 96.94 92 LYS A CA 1
ATOM 678 C C . LYS A 1 92 ? 3.495 3.993 3.197 1.00 96.94 92 LYS A C 1
ATOM 680 O O . LYS A 1 92 ? 3.639 2.844 3.591 1.00 96.94 92 LYS A O 1
ATOM 685 N N . VAL A 1 93 ? 3.739 4.366 1.947 1.00 95.75 93 VAL A N 1
ATOM 686 C CA . VAL A 1 93 ? 4.276 3.485 0.905 1.00 95.75 93 VAL A CA 1
ATOM 687 C C . VAL A 1 93 ? 5.727 3.860 0.633 1.00 95.75 93 VAL A C 1
ATOM 689 O O . VAL A 1 93 ? 6.041 5.048 0.537 1.00 95.75 93 VAL A O 1
ATOM 692 N N . GLN A 1 94 ? 6.601 2.866 0.494 1.00 93.44 94 GLN A N 1
ATOM 693 C CA . GLN A 1 94 ? 8.007 3.038 0.122 1.00 93.44 94 GLN A CA 1
ATOM 694 C C . GLN A 1 94 ? 8.479 1.958 -0.863 1.00 93.44 94 GLN A C 1
ATOM 696 O O . GLN A 1 94 ? 7.815 0.938 -1.005 1.00 93.44 94 GLN A O 1
ATOM 701 N N . GLY A 1 95 ? 9.639 2.155 -1.496 1.00 84.94 95 GLY A N 1
ATOM 702 C CA . GLY A 1 95 ? 10.249 1.199 -2.437 1.00 84.94 95 GLY A CA 1
ATOM 703 C C . GLY A 1 95 ? 10.195 1.719 -3.873 1.00 84.94 95 GLY A C 1
ATOM 704 O O . GLY A 1 95 ? 9.236 1.485 -4.597 1.00 84.94 95 GLY A O 1
ATOM 705 N N . GLY A 1 96 ? 11.194 2.514 -4.262 1.00 81.00 96 GLY A N 1
ATOM 706 C CA . GLY A 1 96 ? 11.232 3.222 -5.551 1.00 81.00 96 GLY A CA 1
ATOM 707 C C . GLY A 1 96 ? 10.437 4.535 -5.576 1.00 81.00 96 GLY A C 1
ATOM 708 O O . GLY A 1 96 ? 10.827 5.468 -6.267 1.00 81.00 96 GLY A O 1
ATOM 709 N N . LEU A 1 97 ? 9.386 4.657 -4.759 1.00 86.12 97 LEU A N 1
ATOM 710 C CA . LEU A 1 97 ? 8.607 5.882 -4.540 1.00 86.12 97 LEU A CA 1
ATOM 711 C C . LEU A 1 97 ? 8.351 6.126 -3.053 1.00 86.12 97 LEU A C 1
ATOM 713 O O . LEU A 1 97 ? 8.651 5.283 -2.209 1.00 86.12 97 LEU A O 1
ATOM 717 N N . THR A 1 98 ? 7.770 7.276 -2.718 1.00 91.81 98 THR A N 1
ATOM 718 C CA . THR A 1 98 ? 7.208 7.519 -1.386 1.00 91.81 98 THR A CA 1
ATOM 719 C C . THR A 1 98 ? 5.859 8.205 -1.510 1.00 91.81 98 THR A C 1
ATOM 721 O O . THR A 1 98 ? 5.750 9.266 -2.118 1.00 91.81 98 THR A O 1
ATOM 724 N N . MET A 1 99 ? 4.835 7.594 -0.921 1.00 94.44 99 MET A N 1
ATOM 725 C CA . MET A 1 99 ? 3.495 8.167 -0.797 1.00 94.44 99 MET A CA 1
ATOM 726 C C . MET A 1 99 ? 3.024 8.025 0.638 1.00 94.44 99 MET A C 1
ATOM 728 O O . MET A 1 99 ? 3.427 7.104 1.351 1.00 94.44 99 MET A O 1
ATOM 732 N N . SER A 1 100 ? 2.140 8.916 1.056 1.00 95.50 100 SER A N 1
ATOM 733 C CA . SER A 1 100 ? 1.435 8.760 2.313 1.00 95.50 100 SER A CA 1
ATOM 734 C C . SER A 1 100 ? -0.014 9.195 2.190 1.00 95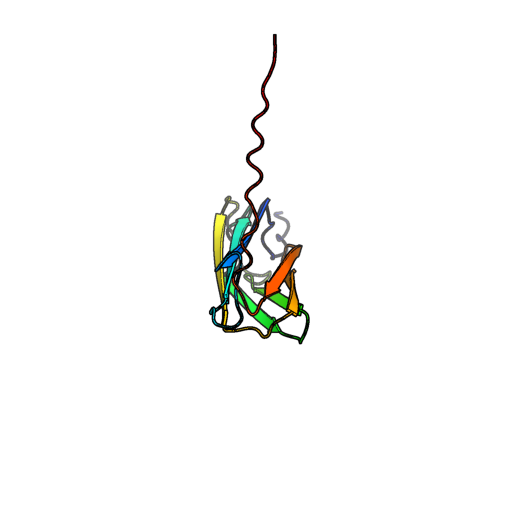.50 100 SER A C 1
ATOM 736 O O . SER A 1 100 ? -0.367 10.028 1.354 1.00 95.50 100 SER A O 1
ATOM 738 N N . LYS A 1 101 ? -0.862 8.598 3.022 1.00 94.88 101 LYS A N 1
ATOM 739 C CA . LYS A 1 101 ? -2.276 8.936 3.137 1.00 94.88 101 LYS A CA 1
ATOM 740 C C . LYS A 1 101 ? -2.710 8.745 4.577 1.00 94.88 101 LYS A C 1
ATOM 742 O O . LYS A 1 101 ? -2.402 7.728 5.193 1.00 94.88 101 LYS A O 1
ATOM 747 N N . THR A 1 102 ? -3.426 9.724 5.106 1.00 96.00 102 THR A N 1
ATOM 748 C CA . THR A 1 102 ? -4.058 9.599 6.415 1.00 96.00 102 THR A CA 1
ATOM 749 C C . THR A 1 102 ? -5.345 8.803 6.271 1.00 96.00 102 THR A C 1
ATOM 751 O O . THR A 1 102 ? -6.153 9.077 5.381 1.00 96.00 102 THR A O 1
ATOM 754 N N . LEU A 1 103 ? -5.531 7.827 7.150 1.00 94.69 103 LEU A N 1
ATOM 755 C CA . LEU A 1 103 ? -6.722 7.002 7.238 1.00 94.69 103 LEU A CA 1
ATOM 756 C C . LEU A 1 103 ? -7.379 7.200 8.598 1.00 94.69 103 LEU A C 1
ATOM 758 O O . LEU A 1 103 ? -6.757 6.972 9.631 1.00 94.69 103 LEU A O 1
ATOM 762 N N . THR A 1 104 ? -8.647 7.585 8.600 1.00 94.88 104 THR A N 1
ATOM 763 C CA . THR A 1 104 ? -9.446 7.668 9.823 1.00 94.88 104 THR A CA 1
ATOM 764 C C . THR A 1 104 ? -10.363 6.459 9.901 1.00 94.88 104 THR A C 1
ATOM 766 O O . THR A 1 104 ? -11.147 6.224 8.983 1.00 94.88 104 THR A O 1
ATOM 769 N N . VAL A 1 105 ? -10.268 5.717 11.002 1.00 93.62 105 VAL A N 1
ATOM 770 C CA . VAL A 1 105 ? -11.119 4.564 11.308 1.00 93.62 105 VAL A CA 1
ATOM 771 C C . VAL A 1 105 ? -12.029 4.936 12.465 1.00 93.62 105 VAL A C 1
ATOM 773 O O . VAL A 1 105 ? -11.583 5.406 13.515 1.00 93.62 105 VAL A O 1
ATOM 776 N N . SER A 1 106 ? -13.322 4.729 12.283 1.00 90.50 106 SER A N 1
ATOM 777 C CA . SER A 1 106 ? -14.356 5.273 13.165 1.00 90.50 106 SER A CA 1
ATOM 778 C C . SER A 1 106 ? -15.331 4.199 13.627 1.00 90.50 106 SER A C 1
ATOM 780 O O . SER A 1 106 ? -15.470 3.152 13.009 1.00 90.50 106 SER A O 1
ATOM 782 N N . THR A 1 107 ? -16.021 4.428 14.738 1.00 87.88 107 THR A N 1
ATOM 783 C CA . THR A 1 107 ? -17.072 3.505 15.197 1.00 87.88 107 THR A CA 1
ATOM 784 C C . THR A 1 107 ? -18.378 3.665 14.419 1.00 87.88 107 THR A C 1
ATOM 786 O O . THR A 1 107 ? -19.237 2.796 14.484 1.00 87.88 107 THR A O 1
ATOM 789 N N . HIS A 1 108 ? -18.532 4.769 13.684 1.00 80.81 108 HIS A N 1
ATOM 790 C CA . HIS A 1 108 ? -19.727 5.130 12.925 1.00 80.81 108 HIS A CA 1
ATOM 791 C C . HIS A 1 108 ? -19.324 5.587 11.527 1.00 80.81 108 HIS A C 1
ATOM 793 O O . HIS A 1 108 ? -18.273 6.198 11.374 1.00 80.81 108 HIS A O 1
ATOM 799 N N . LEU A 1 109 ? -20.178 5.365 10.526 1.00 69.75 109 LEU A N 1
ATOM 800 C CA . LEU A 1 109 ? -19.942 5.873 9.174 1.00 69.75 109 LEU A CA 1
ATOM 801 C C . LEU A 1 109 ? -19.794 7.400 9.194 1.00 69.75 109 LEU A C 1
ATOM 803 O O . LEU A 1 109 ? -20.750 8.125 9.475 1.00 69.75 109 LEU A O 1
ATOM 807 N N . ILE A 1 110 ? -18.598 7.891 8.866 1.00 63.50 110 ILE A N 1
ATOM 808 C CA . ILE A 1 110 ? -18.374 9.318 8.639 1.00 63.50 110 ILE A CA 1
ATOM 809 C C . ILE A 1 110 ? -18.781 9.616 7.197 1.00 63.50 110 ILE A C 1
ATOM 811 O O . ILE A 1 110 ? -18.030 9.354 6.260 1.00 63.50 110 ILE A O 1
ATOM 815 N N . TYR A 1 111 ? -19.976 10.170 7.010 1.00 55.00 111 TYR A N 1
ATOM 816 C CA . TYR A 1 111 ? -20.364 10.749 5.728 1.00 55.00 111 TYR A CA 1
ATOM 817 C C . TYR A 1 111 ? -19.686 12.119 5.603 1.00 55.00 111 TYR A C 1
ATOM 819 O O . TYR A 1 111 ? -20.112 13.086 6.236 1.00 55.00 111 TYR A O 1
ATOM 827 N N . LEU A 1 112 ? -18.610 12.218 4.819 1.00 57.97 112 LEU A N 1
ATOM 828 C CA . LEU A 1 112 ? -18.114 13.528 4.399 1.00 57.97 112 LEU A CA 1
ATOM 829 C C . LEU A 1 112 ? -19.034 14.051 3.283 1.00 57.97 112 LEU A C 1
ATOM 831 O O . LEU A 1 112 ? -19.243 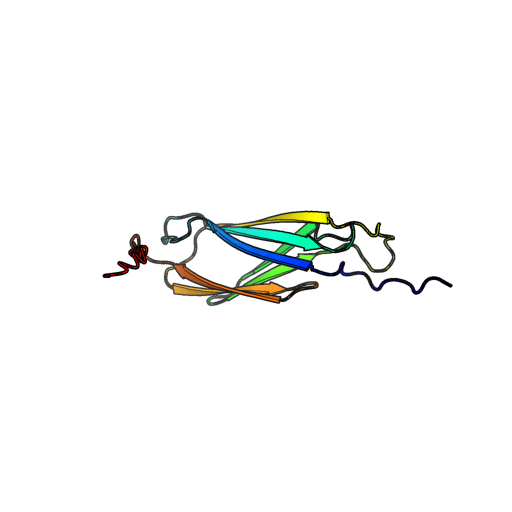13.336 2.301 1.00 57.97 112 LEU A O 1
ATOM 835 N N . PRO A 1 113 ? -19.592 15.271 3.386 1.00 43.09 113 PRO A N 1
ATOM 836 C CA . PRO A 1 113 ? -20.317 15.859 2.271 1.00 43.09 113 PRO A CA 1
ATOM 837 C C . PRO A 1 113 ? -19.331 16.101 1.123 1.00 43.09 113 PRO A C 1
ATOM 839 O O . PRO A 1 113 ? -18.358 16.842 1.266 1.00 43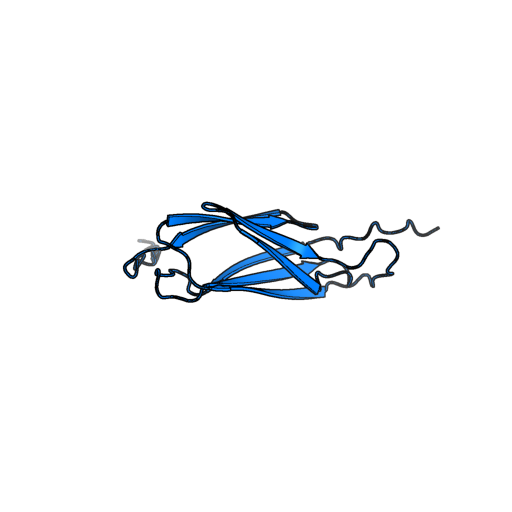.09 113 PRO A O 1
ATOM 842 N N . THR A 1 114 ? -19.566 15.469 -0.027 1.00 47.62 114 THR A N 1
ATOM 843 C CA . THR A 1 114 ? -18.875 15.809 -1.274 1.00 47.62 114 THR A CA 1
ATOM 844 C C . THR A 1 114 ? -19.180 17.267 -1.599 1.00 47.62 114 THR A C 1
ATOM 846 O O . THR A 1 114 ? -20.316 17.597 -1.937 1.00 47.62 114 THR A O 1
ATOM 849 N N . VAL A 1 115 ? -18.189 18.152 -1.476 1.00 47.12 115 VAL A N 1
ATOM 850 C CA . VAL A 1 115 ? -18.321 19.553 -1.891 1.00 47.12 115 VAL A CA 1
ATOM 851 C C . VAL A 1 115 ? -18.443 19.582 -3.417 1.00 47.12 115 VAL A C 1
ATOM 853 O O . VAL A 1 115 ? -17.445 19.541 -4.134 1.00 47.12 115 VAL A O 1
ATOM 856 N N . SER A 1 116 ? -19.680 19.608 -3.914 1.00 43.28 116 SER A N 1
ATOM 857 C CA . SER A 1 116 ? -19.991 19.918 -5.309 1.00 43.28 116 SER A CA 1
ATOM 858 C C . SER A 1 116 ? -19.756 21.412 -5.513 1.00 43.28 116 SER A C 1
ATOM 860 O O . SER A 1 116 ? -20.506 22.245 -5.010 1.00 43.28 116 SER A O 1
ATOM 862 N N . ASN A 1 117 ? -18.662 21.765 -6.183 1.00 44.28 117 ASN A N 1
ATOM 863 C CA . ASN A 1 117 ? -18.326 23.147 -6.498 1.00 44.28 117 ASN A CA 1
ATOM 864 C C . ASN A 1 117 ? -19.105 23.589 -7.749 1.00 44.28 117 ASN A C 1
ATOM 866 O O . ASN A 1 117 ? -18.572 23.563 -8.858 1.00 44.28 117 ASN A O 1
ATOM 870 N N . GLU A 1 118 ? -20.372 23.973 -7.590 1.00 46.81 118 GLU A N 1
ATOM 871 C CA . GLU A 1 118 ? -21.127 24.645 -8.652 1.00 46.81 118 GLU A CA 1
ATOM 872 C C . GLU A 1 118 ? -20.685 26.116 -8.727 1.00 46.81 118 GLU A C 1
ATOM 874 O O . GLU A 1 118 ? -21.182 26.984 -8.010 1.00 46.81 118 GLU A O 1
ATOM 879 N N . ARG A 1 119 ? -19.716 26.416 -9.605 1.00 50.09 119 ARG A N 1
ATOM 880 C CA . ARG A 1 119 ? -19.452 27.798 -10.035 1.00 50.09 119 ARG A CA 1
ATOM 881 C C . ARG A 1 119 ? -20.664 28.300 -10.822 1.00 50.09 119 ARG A C 1
ATOM 883 O O . ARG A 1 119 ? -20.764 28.037 -12.017 1.00 50.09 119 ARG A O 1
ATOM 890 N N . SER A 1 120 ? -21.544 29.059 -10.176 1.00 46.94 120 SER A N 1
ATOM 891 C CA . SER A 1 120 ? -22.445 29.967 -10.891 1.00 46.94 120 SER A CA 1
ATOM 892 C C . SER A 1 120 ? -21.638 31.173 -11.366 1.00 46.94 120 SER A C 1
ATOM 894 O O . SER A 1 120 ? -21.154 31.969 -10.563 1.00 46.94 120 SER A O 1
ATOM 896 N N . ILE A 1 121 ? -21.443 31.257 -12.679 1.00 55.44 121 ILE A N 1
ATOM 897 C CA . ILE A 1 121 ? -21.036 32.479 -13.370 1.00 55.44 121 ILE A CA 1
ATOM 898 C C . ILE A 1 121 ? -22.318 33.298 -13.522 1.00 55.44 121 ILE A C 1
ATOM 900 O O . ILE A 1 121 ? -23.247 32.838 -14.181 1.00 55.44 121 ILE A O 1
ATOM 904 N N . THR A 1 122 ? -22.386 34.468 -12.893 1.00 56.50 122 THR A N 1
ATOM 905 C CA . THR A 1 122 ? -23.427 35.462 -13.180 1.00 56.50 122 THR A CA 1
ATOM 906 C C . THR A 1 122 ? -22.855 36.479 -14.166 1.00 56.50 122 THR A C 1
ATOM 908 O O . THR A 1 122 ? -21.721 36.925 -13.977 1.00 56.50 122 THR A O 1
ATOM 911 N N . GLU A 1 123 ? -23.630 36.750 -15.221 1.00 52.66 123 GLU A N 1
ATOM 912 C CA . GLU A 1 123 ? -23.389 37.731 -16.296 1.00 52.66 123 GLU A CA 1
ATOM 913 C C . GLU A 1 123 ? -23.132 39.161 -15.804 1.00 52.66 123 GLU A C 1
ATOM 915 O O . GLU A 1 123 ? -23.724 39.561 -14.772 1.00 52.66 123 GLU A O 1
#

Radius of gyration: 18.36 Å; chains: 1; bounding box: 52×46×40 Å

Foldseek 3Di:
DDDQDQDLFAFPDKDWDWPPNAAALQDFIKIKIWGKGQWPQFFDDWDWDDDLAEIETEGDTDHSPDDIGRHTDIDMDMDTPTGHDADKHWYWYDGNDTDIDIHGYHNDGDDDPDPPPPPDDDD

Secondary structure (DSSP, 8-state):
-PPPPPSSPPEEEEEEEEESSS-BTTSPEEEEEEEEESSS----EEEEEE-SSEEEEEEE---TTS---SS-EEEEEEEEEE---SEEEEEEEESSSEEEEEEEEBSS---------------

pLDDT: mean 84.71, std 17.57, range [35.38, 97.44]